Protein AF-A0A7J0C1P2-F1 (afdb_monomer_lite)

Radius of gyration: 34.28 Å; chains: 1; bounding box: 68×63×113 Å

Sequence (152 aa):
MTGARTPPPTGGPRGTDHAARPSPVDLLLGSIQGMAETAGTQQVDSRQAARAERRAAKLARQIGAFAKEHGGAEGHLAHTGQSGTRIVLVGQDGGWGDLVAPSYAVADSAARKSGITMHESFDGDFAAKVRTGPYEWSRMAGIQLGGPSGNR

Secondary structure (DSSP, 8-state):
-----PPPP---PPP----PPPPHHHHHHHHHHHHHHHHHHHHHHHHHHHHHHHHHHHHHHHHHHHHHHTTSEEEEEEE-GGG-EEEEEEETTS-EEEEEESSHHHHHHHHHHHT-EEESS--HHHHTT----HHHHHHHTT----------

pLDDT: mean 79.16, std 19.03, range [37.72, 98.69]

Structure (mmCIF, N/CA/C/O backbone):
data_AF-A0A7J0C1P2-F1
#
_entry.id   AF-A0A7J0C1P2-F1
#
loop_
_atom_site.group_PDB
_atom_site.id
_atom_site.type_symbol
_atom_site.label_atom_id
_atom_site.label_alt_id
_atom_site.label_comp_id
_atom_site.label_asym_id
_atom_site.label_entity_id
_atom_site.label_seq_id
_atom_site.pdbx_PDB_ins_code
_atom_site.Cartn_x
_atom_site.Cartn_y
_atom_site.Cartn_z
_atom_site.occupancy
_atom_site.B_iso_or_equiv
_atom_site.auth_seq_id
_atom_site.auth_comp_id
_atom_site.auth_asym_id
_atom_site.auth_atom_id
_atom_site.pdbx_PDB_model_num
ATOM 1 N N . MET A 1 1 ? -6.583 -38.259 99.032 1.00 41.97 1 MET A N 1
ATOM 2 C CA . MET A 1 1 ? -6.147 -37.330 97.967 1.00 41.97 1 MET A CA 1
ATOM 3 C C . MET A 1 1 ? -7.117 -37.518 96.805 1.00 41.97 1 MET A C 1
ATOM 5 O O . MET A 1 1 ? -7.154 -38.605 96.256 1.00 41.97 1 MET A O 1
ATOM 9 N N . THR A 1 2 ? -8.166 -36.684 96.731 1.00 44.06 2 THR A N 1
ATOM 10 C CA . THR A 1 2 ? -8.327 -35.607 95.713 1.00 44.06 2 THR A CA 1
ATOM 11 C C . THR A 1 2 ? -8.421 -36.167 94.290 1.00 44.06 2 THR A C 1
ATOM 13 O O . THR A 1 2 ? -7.478 -36.788 93.840 1.00 44.06 2 THR A O 1
ATOM 16 N N . GLY A 1 3 ? -9.465 -35.983 93.488 1.00 43.12 3 GLY A N 1
ATOM 17 C CA . GLY A 1 3 ? -10.642 -35.130 93.561 1.00 43.12 3 GLY A CA 1
ATOM 18 C C . GLY A 1 3 ? -11.134 -34.881 92.123 1.00 43.12 3 GLY A C 1
ATOM 19 O O . GLY A 1 3 ? -10.326 -34.613 91.252 1.00 43.12 3 GLY A O 1
ATOM 20 N N . ALA A 1 4 ? -12.448 -34.998 91.924 1.00 54.16 4 ALA A N 1
ATOM 21 C CA . ALA A 1 4 ? -13.328 -34.231 91.030 1.00 54.16 4 ALA A CA 1
ATOM 22 C C . ALA A 1 4 ? -13.051 -34.001 89.513 1.00 54.16 4 ALA A C 1
ATOM 24 O O . ALA A 1 4 ? -11.997 -33.547 89.091 1.00 54.16 4 ALA A O 1
ATOM 25 N N . ARG A 1 5 ? -14.192 -34.047 88.793 1.00 51.34 5 ARG A N 1
ATOM 26 C CA . ARG A 1 5 ? -14.673 -33.174 87.691 1.00 51.34 5 ARG A CA 1
ATOM 27 C C . ARG A 1 5 ? -14.394 -33.560 86.229 1.00 51.34 5 ARG A C 1
ATOM 29 O O . ARG A 1 5 ? -13.305 -33.406 85.698 1.00 51.34 5 ARG A O 1
ATOM 36 N N . THR A 1 6 ? -15.492 -33.894 85.553 1.00 59.66 6 THR A N 1
ATOM 37 C CA . THR A 1 6 ? -15.717 -33.808 84.103 1.00 59.66 6 THR A CA 1
ATOM 38 C C . THR A 1 6 ? -15.748 -32.347 83.620 1.00 59.66 6 THR A C 1
ATOM 40 O O . THR A 1 6 ? -16.373 -31.519 84.290 1.00 59.66 6 THR A O 1
ATOM 43 N N . PRO A 1 7 ? -15.190 -32.022 82.438 1.00 70.69 7 PRO A N 1
ATOM 44 C CA . PRO A 1 7 ? -15.596 -30.858 81.645 1.00 70.69 7 PRO A CA 1
ATOM 45 C C . PRO A 1 7 ? -16.546 -31.219 80.466 1.00 70.69 7 PRO A C 1
ATOM 47 O O . PRO A 1 7 ? -16.553 -32.366 80.017 1.00 70.69 7 PRO A O 1
ATOM 50 N N . PRO A 1 8 ? -17.368 -30.259 79.981 1.00 65.50 8 PRO A N 1
ATOM 51 C CA . PRO A 1 8 ? -18.405 -30.439 78.946 1.00 65.50 8 PRO A CA 1
ATOM 52 C C . PRO A 1 8 ? -17.858 -30.430 77.496 1.00 65.50 8 PRO A C 1
ATOM 54 O O . PRO A 1 8 ? -16.688 -30.104 77.292 1.00 65.50 8 PRO A O 1
ATOM 57 N N . PRO A 1 9 ? -18.685 -30.762 76.476 1.00 56.06 9 PRO A N 1
ATOM 58 C CA . PRO A 1 9 ? -18.243 -30.875 75.083 1.00 56.06 9 PRO A CA 1
ATOM 59 C C . PRO A 1 9 ? -18.013 -29.512 74.412 1.00 56.06 9 PRO A C 1
ATOM 61 O O . PRO A 1 9 ? -18.856 -28.619 74.485 1.00 56.06 9 PRO A O 1
ATOM 64 N N . THR A 1 10 ? -16.908 -29.378 73.677 1.00 60.22 10 THR A N 1
ATOM 65 C CA . THR A 1 10 ? -16.660 -28.251 72.768 1.00 60.22 10 THR A CA 1
ATOM 66 C C . THR A 1 10 ? -17.313 -28.527 71.414 1.00 60.22 10 THR A C 1
ATOM 68 O O . THR A 1 10 ? -16.903 -29.421 70.676 1.00 60.22 10 THR A O 1
ATOM 71 N N . GLY A 1 11 ? -18.357 -27.761 71.096 1.00 48.44 11 GLY A N 1
ATOM 72 C CA . GLY A 1 11 ? -18.967 -27.728 69.772 1.00 48.44 11 GLY A CA 1
ATOM 73 C C . GLY A 1 11 ? -18.091 -26.996 68.751 1.00 48.44 11 GLY A C 1
ATOM 74 O O . GLY A 1 11 ? -17.515 -25.954 69.048 1.00 48.44 11 GLY A O 1
ATOM 75 N N . GLY A 1 12 ? -18.048 -27.531 67.532 1.00 44.34 12 GLY A N 1
ATOM 76 C CA . GLY A 1 12 ? -17.641 -26.836 66.311 1.00 44.34 12 GLY A CA 1
ATOM 77 C C . GLY A 1 12 ? -18.692 -27.114 65.227 1.00 44.34 12 GLY A C 1
ATOM 78 O O . GLY A 1 12 ? -19.204 -28.237 65.171 1.00 44.34 12 GLY A O 1
ATOM 79 N N . PRO A 1 13 ? -19.104 -26.118 64.426 1.00 49.75 13 PRO A N 1
ATOM 80 C CA . PRO A 1 13 ? -20.314 -26.215 63.621 1.00 49.75 13 PRO A CA 1
ATOM 81 C C . PRO A 1 13 ? -20.147 -27.177 62.440 1.00 49.75 13 PRO A C 1
ATOM 83 O O . PRO A 1 13 ? -19.221 -27.065 61.639 1.00 49.75 13 PRO A O 1
ATOM 86 N N . ARG A 1 14 ? -21.107 -28.100 62.314 1.00 49.50 14 ARG A N 1
ATOM 87 C CA . ARG A 1 14 ? -21.424 -28.773 61.052 1.00 49.50 14 ARG A CA 1
ATOM 88 C C . ARG A 1 14 ? -21.977 -27.725 60.092 1.00 49.50 14 ARG A C 1
ATOM 90 O O . ARG A 1 14 ? -22.887 -26.985 60.455 1.00 49.50 14 ARG A O 1
ATOM 97 N N . GLY A 1 15 ? -21.399 -27.668 58.898 1.00 50.66 15 GLY A N 1
ATOM 98 C CA . GLY A 1 15 ? -21.806 -26.750 57.850 1.00 50.66 15 GLY A CA 1
ATOM 99 C C . GLY A 1 15 ? -23.270 -26.919 57.455 1.00 50.66 15 GLY A C 1
ATOM 100 O O . GLY A 1 15 ? -23.771 -28.030 57.299 1.00 50.66 15 GLY A O 1
ATOM 101 N N . THR A 1 16 ? -23.913 -25.784 57.229 1.00 47.78 16 THR A N 1
ATOM 102 C CA . THR A 1 16 ? -25.010 -25.646 56.277 1.00 47.78 16 THR A CA 1
ATOM 103 C C . THR A 1 16 ? -24.723 -24.375 55.499 1.00 47.78 16 THR A C 1
ATOM 105 O O . THR A 1 16 ? -25.223 -23.305 55.839 1.00 47.78 16 THR A O 1
ATOM 108 N N . ASP A 1 17 ? -23.857 -24.474 54.492 1.00 40.50 17 ASP A N 1
ATOM 109 C CA . ASP A 1 17 ? -23.723 -23.409 53.504 1.00 40.50 17 ASP A CA 1
ATOM 110 C C . ASP A 1 17 ? -24.937 -23.516 52.570 1.00 40.50 17 ASP A C 1
ATOM 112 O O . ASP A 1 17 ? -24.914 -24.139 51.507 1.00 40.50 17 ASP A O 1
ATOM 116 N N . HIS A 1 18 ? -26.078 -23.013 53.045 1.00 45.41 18 HIS A N 1
ATOM 117 C CA . HIS A 1 18 ? -27.173 -22.661 52.160 1.00 45.41 18 HIS A CA 1
ATOM 118 C C . HIS A 1 18 ? -26.695 -21.443 51.379 1.00 45.41 18 HIS A C 1
ATOM 120 O O . HIS A 1 18 ? -26.873 -20.315 51.831 1.00 45.41 18 HIS A O 1
ATOM 126 N N . ALA A 1 19 ? -26.092 -21.680 50.210 1.00 53.88 19 ALA A N 1
ATOM 127 C CA . ALA A 1 19 ? -25.929 -20.644 49.204 1.00 53.88 19 ALA A CA 1
ATOM 128 C C . ALA A 1 19 ? -27.310 -20.005 48.996 1.00 53.88 19 ALA A C 1
ATOM 130 O O . ALA A 1 19 ? -28.229 -20.633 48.456 1.00 53.88 19 ALA A O 1
ATOM 131 N N . ALA A 1 20 ? -27.485 -18.802 49.545 1.00 60.53 20 ALA A N 1
ATOM 132 C CA . ALA A 1 20 ? -28.738 -18.078 49.487 1.00 60.53 20 ALA A CA 1
ATOM 133 C C . ALA A 1 20 ? -29.101 -17.917 48.010 1.00 60.53 20 ALA A C 1
ATOM 135 O O . ALA A 1 20 ? -28.299 -17.423 47.217 1.00 60.53 20 ALA A O 1
ATOM 136 N N . ARG A 1 21 ? -30.292 -18.388 47.621 1.00 57.69 21 ARG A N 1
ATOM 137 C CA . ARG A 1 21 ? -30.793 -18.1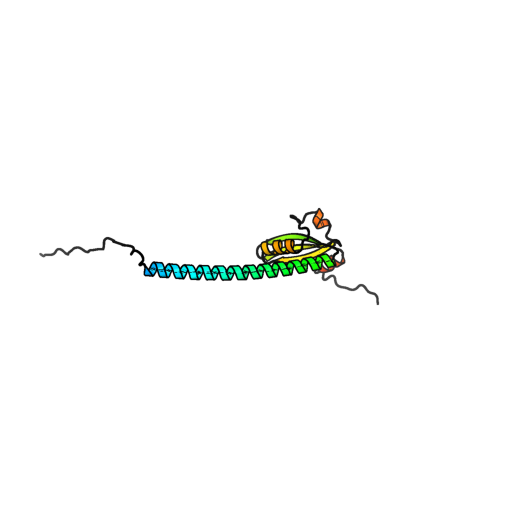63 46.263 1.00 57.69 21 ARG A CA 1
ATOM 138 C C . ARG A 1 21 ? -30.813 -16.645 46.044 1.00 57.69 21 ARG A C 1
ATOM 140 O O . ARG A 1 21 ? -31.397 -15.963 46.888 1.00 57.69 21 ARG A O 1
ATOM 147 N N . PRO A 1 22 ? -30.173 -16.121 44.982 1.00 63.81 22 PRO A N 1
ATOM 148 C CA . PRO A 1 22 ? -30.108 -14.683 44.757 1.00 63.81 22 PRO A CA 1
ATOM 149 C C . PRO A 1 22 ? -31.527 -14.125 44.706 1.00 63.81 22 PRO A C 1
ATOM 151 O O . PRO A 1 22 ? -32.422 -14.737 44.107 1.00 63.81 22 PRO A O 1
ATOM 154 N N . SER A 1 23 ? -31.750 -13.001 45.386 1.00 75.69 23 SER A N 1
ATOM 155 C CA . SER A 1 23 ? -33.079 -12.410 45.439 1.00 75.69 23 SER A CA 1
ATOM 156 C C . SER A 1 23 ? -33.487 -11.919 44.042 1.00 75.69 23 SER A C 1
ATOM 158 O O . SER A 1 23 ? -32.629 -11.632 43.200 1.00 75.69 23 SER A O 1
ATOM 160 N N . PRO A 1 24 ? -34.792 -11.770 43.767 1.00 68.81 24 PRO A N 1
ATOM 161 C 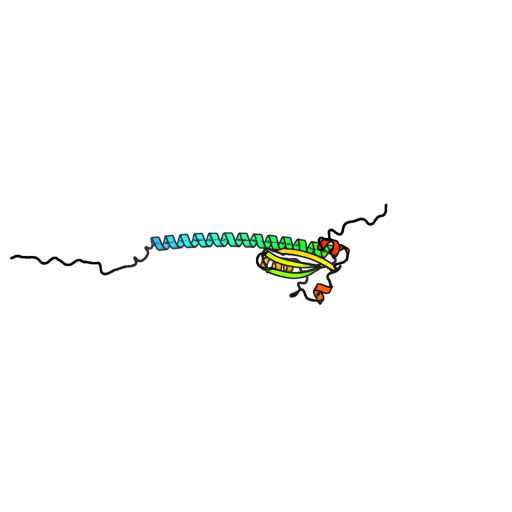CA . PRO A 1 24 ? -35.261 -11.182 42.512 1.00 68.81 24 PRO A CA 1
ATOM 162 C C . PRO A 1 24 ? -34.638 -9.806 42.220 1.00 68.81 24 PRO A C 1
ATOM 164 O O . PRO A 1 24 ? -34.474 -9.434 41.061 1.00 68.81 24 PRO A O 1
ATOM 167 N N . VAL A 1 25 ? -34.257 -9.068 43.269 1.00 68.75 25 VAL A N 1
ATOM 168 C CA . VAL A 1 25 ? -33.581 -7.770 43.173 1.00 68.75 25 VAL A CA 1
ATOM 169 C C . VAL A 1 25 ? -32.121 -7.937 42.739 1.00 68.75 25 VAL A C 1
ATOM 171 O O . VAL A 1 25 ? -31.677 -7.212 41.855 1.00 68.75 25 VAL A O 1
ATOM 174 N N . ASP A 1 26 ? -31.402 -8.936 43.257 1.00 65.00 26 ASP A N 1
ATOM 175 C CA . ASP A 1 26 ? -30.012 -9.222 42.858 1.00 65.00 26 ASP A CA 1
ATOM 176 C C . ASP A 1 26 ? -29.918 -9.679 41.395 1.00 65.00 26 ASP A C 1
ATOM 178 O O . ASP A 1 26 ? -29.004 -9.293 40.666 1.00 65.00 26 ASP A O 1
ATOM 182 N N . LEU A 1 27 ? -30.909 -10.448 40.931 1.00 65.38 27 LEU A N 1
ATOM 183 C CA . LEU A 1 27 ? -31.025 -10.855 39.526 1.00 65.38 27 LEU A CA 1
ATOM 184 C C . LEU A 1 27 ? -31.319 -9.664 38.602 1.00 65.38 27 LEU A C 1
ATOM 186 O O . LEU A 1 27 ? -30.779 -9.586 37.494 1.00 65.38 27 LEU A O 1
ATOM 190 N N . LEU A 1 28 ? -32.140 -8.714 39.058 1.00 66.31 28 LEU A N 1
ATOM 191 C CA . LEU A 1 28 ? -32.439 -7.490 38.319 1.00 66.31 28 LEU A CA 1
ATOM 192 C C . LEU A 1 28 ? -31.219 -6.557 38.254 1.00 66.31 28 LEU A C 1
ATOM 194 O O . LEU A 1 28 ? -30.908 -6.049 37.176 1.00 66.31 28 LEU A O 1
ATOM 198 N N . LEU A 1 29 ? -30.491 -6.384 39.364 1.00 61.53 29 LEU A N 1
ATOM 199 C CA . LEU A 1 29 ? -29.256 -5.593 39.406 1.00 61.53 29 LEU A CA 1
ATOM 200 C C . LEU A 1 29 ? -28.132 -6.211 38.555 1.00 61.53 29 LEU A C 1
ATOM 202 O O . LEU A 1 29 ? -27.444 -5.490 37.832 1.00 61.53 29 LEU A O 1
ATOM 206 N N . GLY A 1 30 ? -27.987 -7.540 38.551 1.00 62.88 30 GLY A N 1
ATOM 207 C CA . GLY A 1 30 ? -27.055 -8.228 37.649 1.00 62.88 30 GLY A CA 1
ATOM 208 C C . GLY A 1 30 ? -27.413 -8.045 36.168 1.00 62.88 30 GLY A C 1
ATOM 209 O O . GLY A 1 30 ? -26.531 -7.853 35.330 1.00 62.88 30 GLY A O 1
ATOM 210 N N . SER A 1 31 ? -28.711 -8.025 35.845 1.00 63.75 31 SER A N 1
ATOM 211 C CA . SER A 1 31 ? -29.201 -7.852 34.470 1.00 63.75 31 SER A CA 1
ATOM 212 C C . SER A 1 31 ? -28.960 -6.438 33.923 1.00 63.75 31 SER A C 1
ATOM 214 O O . SER A 1 31 ? -28.564 -6.289 32.767 1.00 63.75 31 SER A O 1
ATOM 216 N N . ILE A 1 32 ? -29.149 -5.390 34.735 1.00 64.69 32 ILE A N 1
ATOM 217 C CA . ILE A 1 32 ? -28.861 -4.003 34.317 1.00 64.69 32 ILE A CA 1
ATOM 218 C C . ILE A 1 32 ? -27.355 -3.739 34.189 1.00 64.69 32 ILE A C 1
ATOM 220 O O . ILE A 1 32 ? -26.940 -3.025 33.276 1.00 64.69 32 ILE A O 1
ATOM 224 N N . GLN A 1 33 ? -26.534 -4.350 35.051 1.00 65.50 33 GLN A N 1
ATOM 225 C CA . GLN A 1 33 ? -25.079 -4.212 35.003 1.00 65.50 33 GLN A CA 1
ATOM 226 C C . GLN A 1 33 ? -24.510 -4.870 33.736 1.00 65.50 33 GLN A C 1
ATOM 228 O O . GLN A 1 33 ? -23.739 -4.237 33.012 1.00 65.50 33 GLN A O 1
ATOM 233 N N . GLY A 1 34 ? -24.971 -6.084 33.403 1.00 63.28 34 GLY A N 1
ATOM 234 C CA . GLY A 1 34 ? -24.578 -6.782 32.174 1.00 63.28 34 GLY A CA 1
ATOM 235 C C . GLY A 1 34 ? -25.005 -6.056 30.890 1.00 63.28 34 GLY A C 1
ATOM 236 O O . GLY A 1 34 ? -24.256 -6.036 29.909 1.00 63.28 34 GLY A O 1
ATOM 237 N N . MET A 1 35 ? -26.171 -5.396 30.894 1.00 65.31 35 MET A N 1
ATOM 238 C CA . MET A 1 35 ? -26.617 -4.558 29.770 1.00 65.31 35 MET A CA 1
ATOM 239 C C . MET A 1 35 ? -25.772 -3.284 29.603 1.00 65.31 35 MET A C 1
ATOM 241 O O . MET A 1 35 ? -25.473 -2.887 28.475 1.00 65.31 35 MET A O 1
ATOM 245 N N . ALA A 1 36 ? -25.341 -2.653 30.699 1.00 62.59 36 ALA A N 1
ATOM 246 C CA . ALA A 1 36 ? -24.476 -1.473 30.643 1.00 62.59 36 ALA A CA 1
ATOM 247 C C . ALA A 1 36 ? -23.071 -1.798 30.093 1.00 62.59 36 ALA A C 1
ATOM 249 O O . ALA A 1 36 ? -22.544 -1.042 29.272 1.00 62.59 36 ALA A O 1
ATOM 250 N N . GLU A 1 37 ? -22.487 -2.939 30.477 1.00 65.19 37 GLU A N 1
ATOM 251 C CA . GLU A 1 37 ? -21.191 -3.391 29.944 1.00 65.19 37 GLU A CA 1
ATOM 252 C C . GLU A 1 37 ? -21.265 -3.742 28.452 1.00 65.19 37 GLU A C 1
ATOM 254 O O . GLU A 1 37 ? -20.424 -3.298 27.666 1.00 65.19 37 GLU A O 1
ATOM 259 N N . THR A 1 38 ? -22.304 -4.463 28.017 1.00 66.62 38 THR A N 1
ATOM 260 C CA . THR A 1 38 ? -22.489 -4.775 26.586 1.00 66.62 38 THR A CA 1
ATOM 261 C C . THR A 1 38 ? -22.748 -3.529 25.741 1.00 66.62 38 THR A C 1
ATOM 263 O O . THR A 1 38 ? -22.259 -3.460 24.610 1.00 66.62 38 THR A O 1
ATOM 266 N N . ALA A 1 39 ? -23.470 -2.529 26.254 1.00 69.75 39 ALA A N 1
ATOM 267 C CA . ALA A 1 39 ? -23.661 -1.254 25.558 1.00 69.75 39 ALA A CA 1
ATOM 268 C C . ALA A 1 39 ? -22.343 -0.464 25.414 1.00 69.75 39 ALA A C 1
ATOM 270 O O . ALA A 1 39 ? -22.073 0.104 24.350 1.00 69.75 39 ALA A O 1
ATOM 271 N N . GLY A 1 40 ? -21.496 -0.470 26.450 1.00 70.00 40 GLY A N 1
ATOM 272 C CA . GLY A 1 40 ? -20.173 0.161 26.426 1.00 70.00 40 GLY A CA 1
ATOM 273 C C . GLY A 1 40 ? -19.235 -0.457 25.385 1.00 70.00 40 GLY A C 1
ATOM 274 O O . GLY A 1 40 ? -18.650 0.268 24.575 1.00 70.00 40 GLY 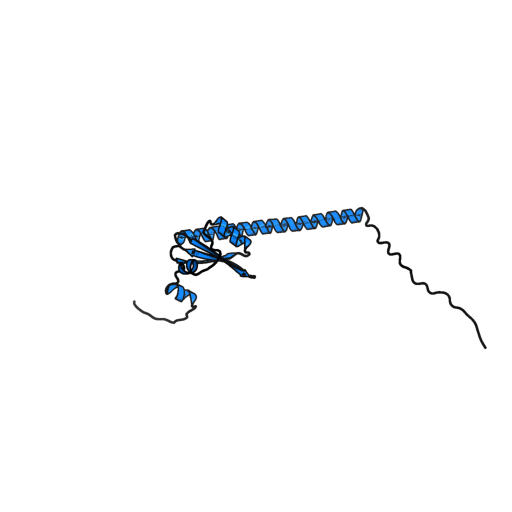A O 1
ATOM 275 N N . THR A 1 41 ? -19.148 -1.788 25.345 1.00 74.56 41 THR A N 1
ATOM 276 C CA . THR A 1 41 ? -18.300 -2.525 24.389 1.00 74.56 41 THR A CA 1
ATOM 277 C C . THR A 1 41 ? -18.742 -2.289 22.942 1.00 74.56 41 THR A C 1
ATOM 279 O O . THR A 1 41 ? -17.932 -1.886 22.107 1.00 74.56 41 THR A O 1
ATOM 282 N N . GLN A 1 42 ? -20.047 -2.377 22.659 1.00 75.56 42 GLN A N 1
ATOM 283 C CA . GLN A 1 42 ? -20.597 -2.118 21.318 1.00 75.56 42 GLN A CA 1
ATOM 284 C C . GLN A 1 42 ? -20.313 -0.689 20.817 1.00 75.56 42 GLN A C 1
ATOM 286 O O . GLN A 1 42 ? -20.019 -0.459 19.635 1.00 75.56 42 GLN A O 1
ATOM 291 N N . GLN A 1 43 ? -20.369 0.306 21.707 1.00 80.06 43 GLN A N 1
ATOM 292 C CA . GLN A 1 43 ? -20.065 1.690 21.343 1.00 80.06 43 GLN A CA 1
ATOM 293 C C . GLN A 1 43 ? -18.568 1.906 21.061 1.00 80.06 43 GLN A C 1
ATOM 295 O O . GLN A 1 43 ? -18.196 2.724 20.212 1.00 80.06 43 GLN A O 1
ATOM 300 N N . VAL A 1 44 ? -17.689 1.199 21.770 1.00 84.56 44 VAL A N 1
ATOM 301 C CA . VAL A 1 44 ? -16.244 1.249 21.521 1.00 84.56 44 VAL A CA 1
ATOM 302 C C . VAL A 1 44 ? -15.909 0.581 20.186 1.00 84.56 44 VAL A C 1
ATOM 304 O O . VAL A 1 44 ? -15.216 1.200 19.372 1.00 84.56 44 VAL A O 1
ATOM 307 N N . ASP A 1 45 ? -16.468 -0.595 19.908 1.00 89.62 45 ASP A N 1
ATOM 308 C CA . ASP A 1 45 ? -16.229 -1.344 18.669 1.00 89.62 45 ASP A CA 1
ATOM 309 C C . ASP A 1 45 ? -16.684 -0.570 17.427 1.00 89.62 45 ASP A C 1
ATOM 311 O O . ASP A 1 45 ? -15.931 -0.419 16.463 1.00 89.62 45 ASP A O 1
ATOM 315 N N . SER A 1 46 ? -17.877 0.030 17.470 1.00 91.12 46 SER A N 1
ATOM 316 C CA . SER A 1 46 ? -18.394 0.853 16.364 1.00 91.12 46 SER A CA 1
ATOM 317 C C . SER A 1 46 ? -17.512 2.073 16.066 1.00 91.12 46 SER A C 1
ATOM 319 O O . SER A 1 46 ? -17.227 2.385 14.904 1.00 91.12 46 SER A O 1
ATOM 321 N N . ARG A 1 47 ? -16.999 2.752 17.101 1.00 93.62 47 ARG A N 1
ATOM 322 C CA . ARG A 1 47 ? -16.045 3.862 16.930 1.00 93.62 47 ARG A CA 1
ATOM 323 C C . ARG A 1 47 ? -14.713 3.388 16.352 1.00 93.62 47 ARG A C 1
ATOM 325 O O . ARG A 1 47 ? -14.125 4.108 15.537 1.00 93.62 47 ARG A O 1
ATOM 332 N N . GLN A 1 48 ? -14.220 2.224 16.773 1.00 93.81 48 GLN A N 1
ATOM 333 C CA . GLN A 1 48 ? -12.995 1.631 16.234 1.00 93.81 48 GLN A CA 1
ATOM 334 C C . GLN A 1 48 ? -13.169 1.247 14.761 1.00 93.81 48 GLN A C 1
ATOM 336 O O . GLN A 1 48 ? -12.341 1.646 13.939 1.00 93.81 48 GLN A O 1
ATOM 341 N N . ALA A 1 49 ? -14.285 0.610 14.401 1.00 94.19 49 ALA A N 1
ATOM 342 C CA . ALA A 1 49 ? -14.632 0.283 13.020 1.00 94.19 49 ALA A CA 1
ATOM 343 C C . ALA A 1 49 ? -14.695 1.541 12.135 1.00 94.19 49 ALA A C 1
ATOM 345 O O . ALA A 1 49 ? -14.058 1.602 11.084 1.00 94.19 49 ALA A O 1
ATOM 346 N N . ALA A 1 50 ? -15.346 2.611 12.602 1.00 96.50 50 ALA A N 1
ATOM 347 C CA . ALA A 1 50 ? -15.401 3.879 11.870 1.00 96.50 50 ALA A CA 1
ATOM 348 C C . ALA A 1 50 ? -14.021 4.554 11.710 1.00 96.50 50 ALA A C 1
ATOM 350 O O . ALA A 1 50 ? -13.788 5.313 10.764 1.00 96.50 50 ALA A O 1
ATOM 351 N N . ARG A 1 51 ? -13.086 4.345 12.646 1.00 97.00 51 ARG A N 1
ATOM 352 C CA . ARG A 1 51 ? -11.692 4.811 12.508 1.00 97.00 51 ARG A CA 1
ATOM 353 C C . ARG A 1 51 ? -10.922 3.954 11.503 1.00 97.00 51 ARG A C 1
ATOM 355 O O . ARG A 1 51 ? -10.206 4.524 10.680 1.00 97.00 51 ARG A O 1
ATOM 362 N N . ALA A 1 52 ? -11.085 2.634 11.558 1.00 97.12 52 ALA A N 1
ATOM 363 C CA . ALA A 1 52 ? -10.475 1.688 10.629 1.00 97.12 52 ALA A CA 1
ATOM 364 C C . ALA A 1 52 ? -10.903 1.976 9.182 1.00 97.12 52 ALA A C 1
ATOM 366 O O . ALA A 1 52 ? -10.051 2.120 8.309 1.00 97.12 52 ALA A O 1
ATOM 367 N N . GLU A 1 53 ? -12.197 2.201 8.955 1.00 97.88 53 GLU A N 1
ATOM 368 C CA . GLU A 1 53 ? -12.753 2.517 7.637 1.00 97.88 53 GLU A CA 1
ATOM 369 C C . GLU A 1 53 ? -12.201 3.834 7.070 1.00 97.88 53 GLU A C 1
ATOM 371 O O . GLU A 1 53 ? -11.740 3.896 5.930 1.00 97.88 53 GLU A O 1
ATOM 376 N N . ARG A 1 54 ? -12.137 4.890 7.893 1.00 98.44 54 ARG A N 1
ATOM 377 C CA . ARG A 1 54 ? -11.519 6.166 7.487 1.00 98.44 54 ARG A CA 1
ATOM 378 C C . ARG A 1 54 ? -10.038 6.013 7.142 1.00 98.44 54 ARG A C 1
ATOM 380 O O . ARG A 1 54 ? -9.549 6.677 6.227 1.00 98.44 54 ARG A O 1
ATOM 387 N N . ARG A 1 55 ? -9.310 5.160 7.870 1.00 98.19 55 ARG A N 1
ATOM 388 C CA . ARG A 1 55 ? -7.900 4.858 7.582 1.00 98.19 55 ARG A CA 1
ATOM 389 C C . ARG A 1 55 ? -7.761 4.091 6.271 1.00 98.19 55 ARG A C 1
ATOM 391 O O . ARG A 1 55 ? -6.933 4.493 5.458 1.00 98.19 55 ARG A O 1
ATOM 398 N N . ALA A 1 56 ? -8.595 3.079 6.040 1.00 98.50 56 ALA A N 1
ATOM 399 C CA . ALA A 1 56 ? -8.621 2.329 4.788 1.00 98.50 56 ALA A CA 1
ATOM 400 C C . ALA A 1 56 ? -8.916 3.247 3.592 1.00 98.50 56 ALA A C 1
ATOM 402 O O . ALA A 1 56 ? -8.177 3.237 2.612 1.00 98.50 56 ALA A O 1
ATOM 403 N N . ALA A 1 57 ? -9.916 4.127 3.703 1.00 98.62 57 ALA A N 1
ATOM 404 C CA . ALA A 1 57 ? -10.233 5.108 2.665 1.00 98.62 57 ALA A CA 1
ATOM 405 C C . ALA A 1 57 ? -9.079 6.095 2.406 1.00 98.62 57 ALA A C 1
ATOM 407 O O . ALA A 1 57 ? -8.788 6.430 1.256 1.00 98.62 57 ALA A O 1
ATOM 408 N N . LYS A 1 58 ? -8.381 6.553 3.457 1.00 98.50 58 LYS A N 1
ATOM 409 C CA . LYS A 1 58 ? -7.199 7.415 3.298 1.00 98.50 58 LYS A CA 1
ATOM 410 C C . LYS A 1 58 ? -6.074 6.691 2.557 1.00 98.50 58 LYS A C 1
ATOM 412 O O . LYS A 1 58 ? -5.515 7.272 1.631 1.00 98.50 58 LYS A O 1
ATOM 417 N N . LEU A 1 59 ? -5.766 5.456 2.952 1.00 98.50 59 LEU A N 1
ATOM 418 C CA . LEU A 1 59 ? -4.734 4.638 2.314 1.00 98.50 59 LEU A CA 1
ATOM 419 C C . LEU A 1 59 ? -5.086 4.352 0.852 1.00 98.50 59 LEU A C 1
ATOM 421 O O . LEU A 1 59 ? -4.251 4.577 -0.013 1.00 98.50 59 LEU A O 1
ATOM 425 N N . ALA A 1 60 ? -6.335 3.988 0.553 1.00 98.69 60 ALA A N 1
ATOM 426 C CA . ALA A 1 60 ? -6.804 3.776 -0.817 1.00 98.69 60 ALA A CA 1
ATOM 427 C C . ALA A 1 60 ? -6.585 5.009 -1.712 1.00 98.69 60 ALA A C 1
ATOM 429 O O . ALA A 1 60 ? -6.130 4.885 -2.847 1.00 98.69 60 ALA A O 1
ATOM 430 N N . ARG A 1 61 ? -6.825 6.220 -1.184 1.00 98.56 61 ARG A N 1
ATOM 431 C CA . ARG A 1 61 ? -6.525 7.473 -1.901 1.00 98.56 61 ARG A CA 1
ATOM 432 C C . ARG A 1 61 ? -5.030 7.672 -2.151 1.00 98.56 61 ARG A C 1
ATOM 434 O O . ARG A 1 61 ? -4.670 8.189 -3.201 1.00 98.56 61 ARG A O 1
ATOM 441 N N . GLN A 1 62 ? -4.173 7.299 -1.200 1.00 98.25 62 GLN A N 1
ATOM 442 C CA . GLN A 1 62 ? -2.716 7.378 -1.366 1.00 98.25 62 GLN A CA 1
ATOM 443 C C . GLN A 1 62 ? -2.221 6.367 -2.405 1.00 98.25 62 GLN A C 1
ATOM 445 O O . GLN A 1 62 ? -1.423 6.734 -3.259 1.00 98.25 62 GLN A O 1
ATOM 450 N N . ILE A 1 63 ? -2.762 5.144 -2.391 1.00 98.25 63 ILE A N 1
ATOM 451 C CA . ILE A 1 63 ? -2.494 4.121 -3.409 1.00 98.25 63 ILE A CA 1
ATOM 452 C C . ILE A 1 63 ? -2.910 4.630 -4.795 1.00 98.25 63 ILE A C 1
ATOM 454 O O . ILE A 1 63 ? -2.133 4.548 -5.739 1.00 98.25 63 ILE A O 1
ATOM 458 N N . GLY A 1 64 ? -4.107 5.211 -4.919 1.00 97.75 64 GLY A N 1
ATOM 459 C CA . GLY A 1 64 ? -4.582 5.773 -6.186 1.00 97.75 64 GLY A CA 1
ATOM 460 C C . GLY A 1 64 ? -3.742 6.956 -6.683 1.00 97.75 64 GLY A C 1
ATOM 461 O O . GLY A 1 64 ? -3.516 7.082 -7.884 1.00 97.75 64 GLY A O 1
ATOM 462 N N . ALA A 1 65 ? -3.247 7.807 -5.777 1.00 97.81 65 ALA A N 1
ATOM 463 C CA . ALA A 1 65 ? -2.340 8.899 -6.133 1.00 97.81 65 ALA A CA 1
ATOM 464 C C . ALA A 1 65 ? -1.004 8.369 -6.675 1.00 97.81 65 ALA A C 1
ATOM 466 O O . ALA A 1 65 ? -0.583 8.803 -7.743 1.00 97.81 65 ALA A O 1
ATOM 467 N N . PHE A 1 66 ? -0.411 7.385 -5.992 1.00 96.31 66 PHE A N 1
ATOM 468 C CA . PHE A 1 66 ? 0.796 6.696 -6.450 1.00 96.31 66 PHE A CA 1
ATOM 469 C C . PHE A 1 66 ? 0.579 6.052 -7.827 1.00 96.31 66 PHE A C 1
ATOM 471 O O . PHE A 1 66 ? 1.324 6.317 -8.763 1.00 96.31 66 PHE A O 1
ATOM 478 N N . ALA A 1 67 ? -0.500 5.281 -7.996 1.00 96.81 67 ALA A N 1
ATOM 479 C CA . ALA A 1 67 ? -0.817 4.655 -9.278 1.00 96.81 67 ALA A CA 1
ATOM 480 C C . ALA A 1 67 ? -0.954 5.688 -10.407 1.00 96.81 67 ALA A C 1
ATOM 482 O O . ALA A 1 67 ? -0.462 5.466 -11.507 1.00 96.81 67 ALA A O 1
ATOM 483 N N . LYS A 1 68 ? -1.582 6.841 -10.146 1.00 97.12 68 LYS A N 1
ATOM 484 C CA . LYS A 1 68 ? -1.713 7.911 -11.142 1.00 97.12 68 LYS A CA 1
ATOM 485 C C . LYS A 1 68 ? -0.362 8.517 -11.533 1.00 97.12 68 LYS A C 1
ATOM 487 O O . LYS A 1 68 ? -0.165 8.816 -12.706 1.00 97.12 68 LYS A O 1
ATOM 492 N N . GLU A 1 69 ? 0.526 8.725 -10.567 1.00 93.94 69 GLU A N 1
ATOM 493 C CA . GLU A 1 69 ? 1.864 9.286 -10.792 1.00 93.94 69 GLU A CA 1
ATOM 494 C C . GLU A 1 69 ? 2.752 8.344 -11.619 1.00 93.94 69 GLU A C 1
ATOM 496 O O . GLU A 1 69 ? 3.478 8.805 -12.494 1.00 93.94 69 GLU A O 1
ATOM 501 N N . HIS A 1 70 ? 2.609 7.033 -11.413 1.00 94.81 70 HIS A N 1
ATOM 502 C CA . HIS A 1 70 ? 3.469 6.001 -12.000 1.00 94.81 70 HIS A CA 1
ATOM 503 C C . HIS A 1 70 ? 2.861 5.254 -13.208 1.00 94.81 70 HIS A C 1
ATOM 505 O O . HIS A 1 70 ? 3.372 4.216 -13.629 1.00 94.81 70 HIS A O 1
ATOM 511 N N . GLY A 1 71 ? 1.751 5.751 -13.774 1.00 95.56 71 GLY A N 1
ATOM 512 C CA . GLY A 1 71 ? 1.098 5.147 -14.951 1.00 95.56 71 GLY A CA 1
ATOM 513 C C . GLY A 1 71 ? 0.340 3.838 -14.676 1.00 95.56 71 GLY A C 1
ATOM 514 O O . GLY A 1 71 ? 0.025 3.091 -15.598 1.00 95.56 71 GLY A O 1
AT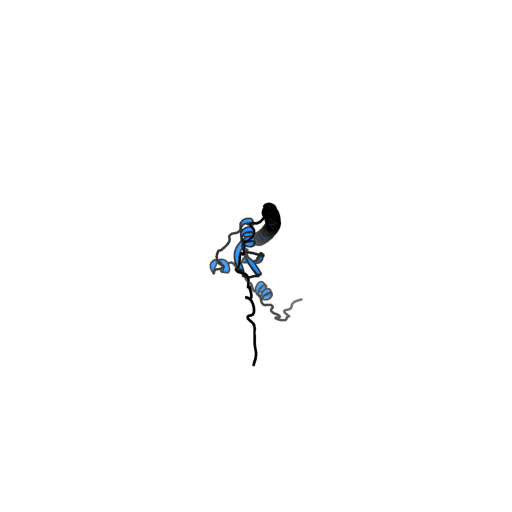OM 515 N N . GLY A 1 72 ? 0.042 3.563 -13.411 1.00 96.50 72 GLY A N 1
ATOM 516 C CA . GLY A 1 72 ? -0.546 2.336 -12.888 1.00 96.50 72 GLY A CA 1
ATOM 517 C C . GLY A 1 72 ? 0.269 1.820 -11.705 1.00 96.50 72 GLY A C 1
ATOM 518 O O . GLY A 1 72 ? 1.416 2.216 -11.514 1.00 96.50 72 GLY A O 1
ATOM 519 N N . ALA A 1 73 ? -0.317 0.936 -10.900 1.00 97.00 73 ALA A N 1
ATOM 520 C CA . ALA A 1 73 ? 0.405 0.266 -9.826 1.00 97.00 73 ALA A CA 1
ATOM 521 C C . ALA A 1 73 ? -0.159 -1.127 -9.553 1.00 97.00 73 ALA A C 1
ATOM 523 O O . ALA A 1 73 ? -1.349 -1.386 -9.737 1.00 97.00 73 ALA A O 1
ATOM 524 N N . GLU A 1 74 ? 0.715 -1.986 -9.059 1.00 97.56 74 GLU A N 1
ATOM 525 C CA . GLU A 1 74 ? 0.416 -3.288 -8.476 1.00 97.56 74 GLU A CA 1
ATOM 526 C C . GLU A 1 74 ? 0.999 -3.313 -7.054 1.00 97.56 74 GLU A C 1
ATOM 528 O O . GLU A 1 74 ? 1.854 -2.487 -6.716 1.00 97.56 74 GLU A O 1
ATOM 533 N N . GLY A 1 75 ? 0.540 -4.218 -6.190 1.00 97.06 75 GLY A N 1
ATOM 534 C CA . GLY A 1 75 ? 0.973 -4.216 -4.794 1.00 97.06 75 GLY A CA 1
ATOM 535 C C . GLY A 1 75 ? 1.041 -5.578 -4.124 1.00 97.06 75 GLY A C 1
ATOM 536 O O . GLY A 1 75 ? 0.589 -6.581 -4.659 1.00 97.06 75 GLY A O 1
ATOM 537 N N . HIS A 1 76 ? 1.604 -5.604 -2.921 1.00 97.31 76 HIS A N 1
ATOM 538 C CA . HIS A 1 76 ? 1.690 -6.787 -2.066 1.00 97.31 76 HIS A CA 1
ATOM 539 C C . HIS A 1 76 ? 1.517 -6.393 -0.594 1.00 97.31 76 HIS A C 1
ATOM 541 O O . HIS A 1 76 ? 1.980 -5.332 -0.163 1.00 97.31 76 HIS A O 1
ATOM 547 N N . LEU A 1 77 ? 0.846 -7.245 0.185 1.00 96.12 77 LEU A N 1
ATOM 548 C CA . LEU A 1 77 ? 0.679 -7.057 1.625 1.00 96.12 77 LEU A CA 1
ATOM 549 C C . LEU A 1 77 ? 1.720 -7.870 2.392 1.00 96.12 77 LEU A C 1
ATOM 551 O O . LEU A 1 77 ? 1.603 -9.086 2.502 1.00 96.12 77 LEU A O 1
ATOM 555 N N . ALA A 1 78 ? 2.681 -7.182 3.002 1.00 92.12 78 ALA A N 1
ATOM 556 C CA . ALA A 1 78 ? 3.669 -7.793 3.879 1.00 92.12 78 ALA A CA 1
ATOM 557 C C . ALA A 1 78 ? 3.270 -7.587 5.347 1.00 92.12 78 ALA A C 1
ATOM 559 O O . ALA A 1 78 ? 3.194 -6.457 5.843 1.00 92.12 78 ALA A O 1
ATOM 560 N N . HIS A 1 79 ? 3.009 -8.679 6.065 1.00 82.56 79 HIS A N 1
ATOM 561 C CA . HIS A 1 79 ? 2.698 -8.613 7.490 1.00 82.56 79 HIS A CA 1
ATOM 562 C C . HIS A 1 79 ? 3.971 -8.309 8.295 1.00 82.56 79 HIS A C 1
ATOM 564 O O . HIS A 1 79 ? 4.906 -9.105 8.310 1.00 82.56 79 HIS A O 1
ATOM 570 N N . THR A 1 80 ? 4.016 -7.162 8.978 1.00 79.62 80 THR A N 1
ATOM 571 C CA . THR A 1 80 ? 5.191 -6.680 9.730 1.00 79.62 80 THR A CA 1
ATOM 572 C C . THR A 1 80 ? 5.113 -7.002 11.229 1.00 79.62 80 THR A C 1
ATOM 574 O O . THR A 1 80 ? 5.759 -6.358 12.056 1.00 79.62 80 THR A O 1
ATOM 577 N N . GLY A 1 81 ? 4.319 -8.007 11.607 1.00 78.62 81 GLY A N 1
ATOM 578 C CA . GLY A 1 81 ? 4.101 -8.382 13.003 1.00 78.62 81 GLY A CA 1
ATOM 579 C C . GLY A 1 81 ? 3.388 -7.272 13.782 1.00 78.62 81 GLY A C 1
ATOM 580 O O . GLY A 1 81 ? 2.355 -6.765 13.352 1.00 78.62 81 GLY A O 1
ATOM 581 N N . GLN A 1 82 ? 3.939 -6.868 14.932 1.00 75.75 82 GLN A N 1
ATOM 582 C CA . GLN A 1 82 ? 3.311 -5.873 15.820 1.00 75.75 82 GLN A CA 1
ATOM 583 C C . GLN A 1 82 ? 3.214 -4.466 15.206 1.00 75.75 82 GLN A C 1
ATOM 585 O O . GLN A 1 82 ? 2.398 -3.658 15.643 1.00 75.75 82 GLN A O 1
ATOM 590 N N . SER A 1 83 ? 4.018 -4.162 14.184 1.00 78.38 83 SER A N 1
ATOM 591 C CA . SER A 1 83 ? 4.002 -2.858 13.508 1.00 78.38 83 SER A CA 1
ATOM 592 C C . SER A 1 83 ? 2.849 -2.696 12.509 1.00 78.38 83 SER A C 1
ATOM 594 O O . SER A 1 83 ? 2.690 -1.619 11.935 1.00 78.38 83 SER A O 1
ATOM 596 N N . GLY A 1 84 ? 2.035 -3.737 12.309 1.00 91.06 84 GLY A N 1
ATOM 597 C CA . GLY A 1 84 ? 0.878 -3.720 11.423 1.00 91.06 84 GLY A CA 1
ATOM 598 C C . GLY A 1 84 ? 1.140 -4.441 10.103 1.00 91.06 84 GLY A C 1
ATOM 599 O O . GLY A 1 84 ? 1.684 -5.543 10.065 1.00 91.06 84 GLY A O 1
ATOM 600 N N . THR A 1 85 ? 0.668 -3.871 8.999 1.00 95.69 85 THR A N 1
ATOM 601 C CA . THR A 1 85 ? 0.812 -4.469 7.664 1.00 95.69 85 THR A CA 1
ATOM 602 C C . THR A 1 85 ? 1.306 -3.423 6.684 1.00 95.69 85 THR A C 1
ATOM 604 O O . THR A 1 85 ? 0.705 -2.355 6.542 1.00 95.69 85 THR A O 1
ATOM 607 N N . ARG A 1 86 ? 2.419 -3.735 6.022 1.00 95.75 86 ARG A N 1
ATOM 608 C CA . ARG A 1 86 ? 3.014 -2.908 4.980 1.00 95.75 86 ARG A CA 1
ATOM 609 C C . ARG A 1 86 ? 2.345 -3.225 3.648 1.00 95.75 86 ARG A C 1
ATOM 611 O O . ARG A 1 86 ? 2.219 -4.385 3.270 1.00 95.75 86 ARG A O 1
ATOM 618 N N . ILE A 1 87 ? 1.924 -2.186 2.948 1.00 96.56 87 ILE A N 1
ATOM 619 C CA . ILE A 1 87 ? 1.413 -2.242 1.583 1.00 96.56 87 ILE A CA 1
ATOM 620 C C . ILE A 1 87 ? 2.569 -1.796 0.696 1.00 96.56 87 ILE A C 1
ATOM 622 O O . ILE A 1 87 ? 2.902 -0.611 0.680 1.00 96.56 87 ILE A O 1
ATOM 626 N N . VAL A 1 88 ? 3.214 -2.745 0.027 1.00 95.88 88 VAL A N 1
ATOM 627 C CA . VAL A 1 88 ? 4.266 -2.462 -0.954 1.00 95.88 88 VAL A CA 1
ATOM 628 C C . VAL A 1 88 ? 3.591 -2.168 -2.286 1.00 95.88 88 VAL A C 1
ATOM 630 O O . VAL A 1 88 ? 2.718 -2.930 -2.696 1.00 95.88 88 VAL A O 1
ATOM 633 N N . LEU A 1 89 ? 3.971 -1.072 -2.935 1.00 96.44 89 LEU A N 1
ATOM 634 C CA . LEU A 1 89 ? 3.450 -0.641 -4.230 1.00 96.44 89 LEU A CA 1
ATOM 635 C C . LEU A 1 89 ? 4.587 -0.597 -5.245 1.00 96.44 89 LEU A C 1
ATOM 637 O O . LEU A 1 89 ? 5.663 -0.085 -4.937 1.00 96.44 89 LEU A O 1
ATOM 641 N N . VAL A 1 90 ? 4.325 -1.095 -6.450 1.00 96.31 90 VAL A N 1
ATOM 642 C CA . VAL A 1 90 ? 5.236 -1.031 -7.595 1.00 96.31 90 VAL A CA 1
ATOM 643 C C . VAL A 1 90 ? 4.471 -0.450 -8.778 1.00 96.31 90 VAL A C 1
ATOM 645 O O . VAL A 1 90 ? 3.419 -0.958 -9.169 1.00 96.31 90 VAL A O 1
ATOM 648 N N . GLY A 1 91 ? 4.972 0.663 -9.296 1.00 95.69 91 GLY A N 1
ATOM 649 C CA . GLY A 1 91 ? 4.441 1.389 -10.437 1.00 95.69 91 GLY A CA 1
ATOM 650 C C . GLY A 1 91 ? 4.803 0.733 -11.767 1.00 95.69 91 GLY A C 1
ATOM 651 O O . GLY A 1 91 ? 5.757 -0.040 -11.850 1.00 95.69 91 GLY A O 1
ATOM 652 N N . GLN A 1 92 ? 4.066 1.060 -12.831 1.00 94.81 92 GLN A N 1
ATOM 653 C CA . GLN A 1 92 ? 4.361 0.549 -14.182 1.00 94.81 92 GLN A CA 1
ATOM 654 C C . GLN A 1 92 ? 5.692 1.073 -14.742 1.00 94.81 92 GLN A C 1
ATOM 656 O O . GLN A 1 92 ? 6.336 0.422 -15.564 1.00 94.81 92 GLN A O 1
ATOM 661 N N . ASP A 1 93 ? 6.133 2.236 -14.275 1.00 91.94 93 ASP A N 1
ATOM 662 C CA . ASP A 1 93 ? 7.448 2.802 -14.577 1.00 91.94 93 ASP A CA 1
ATOM 663 C C . ASP A 1 93 ? 8.603 2.152 -13.784 1.00 91.94 93 ASP A C 1
ATOM 665 O O . ASP A 1 93 ? 9.775 2.424 -14.068 1.00 91.94 93 ASP A O 1
ATOM 669 N N . GLY A 1 94 ? 8.280 1.264 -12.838 1.00 92.56 94 GLY A N 1
ATOM 670 C CA . GLY A 1 94 ? 9.202 0.584 -11.931 1.00 92.56 94 GLY A CA 1
ATOM 671 C C . GLY A 1 94 ? 9.499 1.340 -10.634 1.00 92.56 94 GLY A C 1
ATOM 672 O O . GLY A 1 94 ? 10.256 0.829 -9.804 1.00 92.56 94 GLY A O 1
ATOM 673 N N . GLY A 1 95 ? 8.906 2.523 -10.431 1.00 91.12 95 GLY A N 1
ATOM 674 C CA . GLY A 1 95 ? 8.940 3.225 -9.151 1.00 91.12 95 GLY A CA 1
ATOM 675 C C . GLY A 1 95 ? 8.265 2.397 -8.061 1.00 91.12 95 GLY A C 1
ATOM 676 O O . GLY A 1 95 ? 7.370 1.600 -8.332 1.00 91.12 95 GLY A O 1
ATOM 677 N N . TRP A 1 96 ? 8.688 2.545 -6.811 1.00 92.56 96 TRP A N 1
ATOM 678 C CA . TRP A 1 96 ? 8.124 1.762 -5.716 1.00 92.56 96 TRP A CA 1
ATOM 679 C C . TRP A 1 96 ? 8.038 2.581 -4.434 1.00 92.56 96 TRP A C 1
ATOM 681 O O . TRP A 1 96 ? 8.761 3.560 -4.239 1.00 92.56 96 TRP A O 1
ATOM 691 N N . GLY A 1 97 ? 7.132 2.174 -3.554 1.00 91.31 97 GLY A N 1
ATOM 692 C CA . GLY A 1 97 ? 6.925 2.828 -2.271 1.00 91.31 97 GLY A CA 1
ATOM 693 C C . GLY A 1 97 ? 6.146 1.950 -1.309 1.00 91.31 97 GLY A C 1
ATOM 694 O O . GLY A 1 97 ? 5.633 0.889 -1.671 1.00 91.31 97 GLY A O 1
ATOM 695 N N . ASP A 1 98 ? 6.060 2.398 -0.062 1.00 93.44 98 ASP A N 1
ATOM 696 C CA . ASP A 1 98 ? 5.357 1.677 0.982 1.00 93.44 98 ASP A CA 1
ATOM 697 C C . ASP A 1 98 ? 4.404 2.556 1.786 1.00 93.44 98 ASP A C 1
ATOM 699 O O . ASP A 1 98 ? 4.657 3.723 2.087 1.00 93.44 98 ASP A O 1
ATOM 703 N N . LEU A 1 99 ? 3.291 1.946 2.175 1.00 95.12 99 LEU A N 1
ATOM 704 C CA . LEU A 1 99 ? 2.368 2.482 3.163 1.00 95.12 99 LEU A CA 1
ATOM 705 C C . LEU A 1 99 ? 2.254 1.488 4.314 1.00 95.12 99 LEU A C 1
ATOM 707 O O . LEU A 1 99 ? 2.402 0.284 4.123 1.00 95.12 99 LEU A O 1
ATOM 711 N N . VAL A 1 100 ? 1.946 1.973 5.513 1.00 94.88 100 VAL A N 1
ATOM 712 C CA . VAL A 1 100 ? 1.747 1.110 6.683 1.00 94.88 100 VAL A CA 1
ATOM 713 C C . VAL A 1 100 ? 0.334 1.288 7.219 1.00 94.88 100 VAL A C 1
ATOM 715 O O . VAL A 1 100 ? -0.095 2.396 7.556 1.00 94.88 100 VAL A O 1
ATOM 718 N N . ALA A 1 101 ? -0.392 0.176 7.302 1.00 95.69 101 ALA A N 1
ATOM 719 C CA . ALA A 1 101 ? -1.680 0.080 7.966 1.00 95.69 101 ALA A CA 1
ATOM 720 C C . ALA A 1 101 ? -1.503 -0.490 9.384 1.00 95.69 101 ALA A C 1
ATOM 722 O O . ALA A 1 101 ? -0.659 -1.360 9.591 1.00 95.69 101 ALA A O 1
ATOM 723 N N . PRO A 1 102 ? -2.329 -0.072 10.360 1.00 94.31 102 PRO A N 1
ATOM 724 C CA . PRO A 1 102 ? -2.239 -0.560 11.738 1.00 94.31 102 PRO A CA 1
ATOM 725 C C . PRO A 1 102 ? -2.639 -2.036 11.895 1.00 94.31 102 PRO A C 1
ATOM 727 O O . PRO A 1 102 ? -2.371 -2.635 12.928 1.00 94.31 102 PRO A O 1
ATOM 730 N N . SER A 1 103 ? -3.306 -2.622 10.899 1.00 95.00 103 SER A N 1
ATOM 731 C CA . SER A 1 103 ? -3.681 -4.034 10.885 1.00 95.00 103 SER A CA 1
ATOM 732 C C . SER A 1 103 ? -3.848 -4.540 9.456 1.00 95.00 103 SER A C 1
ATOM 734 O O . SER A 1 103 ? -4.058 -3.753 8.526 1.00 95.00 103 SER A O 1
ATOM 736 N N . TYR A 1 104 ? -3.817 -5.864 9.301 1.00 95.25 104 TYR A N 1
ATOM 737 C CA . TYR A 1 104 ? -4.040 -6.521 8.015 1.00 95.25 104 TYR A CA 1
ATOM 738 C C . TYR A 1 104 ? -5.414 -6.182 7.427 1.00 95.25 104 TYR A C 1
ATOM 740 O O . TYR A 1 104 ? -5.507 -5.809 6.264 1.00 95.25 104 TYR A O 1
ATOM 748 N N . ALA A 1 105 ? -6.472 -6.205 8.243 1.00 95.44 105 ALA A N 1
ATOM 749 C CA . ALA A 1 105 ? -7.829 -5.897 7.786 1.00 95.44 105 ALA A CA 1
ATOM 750 C C . ALA A 1 105 ? -7.956 -4.477 7.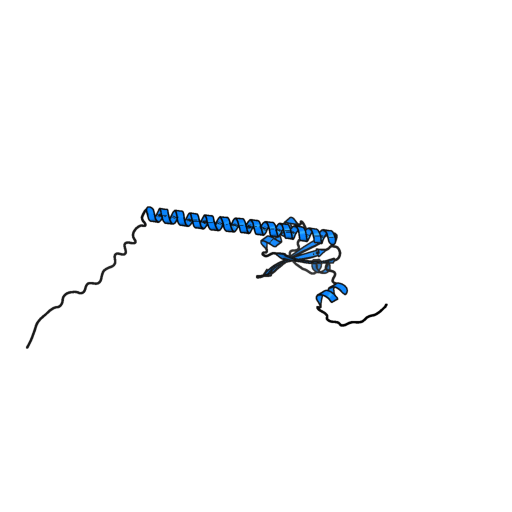199 1.00 95.44 105 ALA A C 1
ATOM 752 O O . ALA A 1 105 ? -8.670 -4.265 6.220 1.00 95.44 105 ALA A O 1
ATOM 753 N N . VAL A 1 106 ? -7.242 -3.496 7.767 1.00 97.44 106 VAL A N 1
ATOM 754 C CA . VAL A 1 106 ? -7.221 -2.129 7.220 1.00 97.44 106 VAL A CA 1
ATOM 755 C C . VAL A 1 106 ? -6.453 -2.077 5.898 1.00 97.44 106 VAL A C 1
ATOM 757 O O . VAL A 1 106 ? -6.888 -1.376 4.986 1.00 97.44 106 VAL A O 1
ATOM 760 N N . ALA A 1 107 ? -5.341 -2.810 5.780 1.00 97.25 107 ALA A N 1
ATOM 761 C CA . ALA A 1 107 ? -4.569 -2.894 4.542 1.00 97.25 107 ALA A CA 1
ATOM 762 C C . ALA A 1 107 ? -5.350 -3.573 3.406 1.00 97.25 107 ALA A C 1
ATOM 764 O O . ALA A 1 107 ? -5.432 -3.014 2.315 1.00 97.25 107 ALA A O 1
ATOM 765 N N . ASP A 1 108 ? -5.969 -4.725 3.674 1.00 97.00 108 ASP A N 1
ATOM 766 C CA . ASP A 1 108 ? -6.807 -5.456 2.714 1.00 97.00 108 ASP A CA 1
ATOM 767 C C . ASP A 1 108 ? -8.002 -4.604 2.260 1.00 97.00 108 ASP A C 1
ATOM 769 O O . ASP A 1 108 ? -8.236 -4.440 1.063 1.00 97.00 108 ASP A O 1
ATOM 773 N N . SER A 1 109 ? -8.697 -3.944 3.195 1.00 98.25 109 SER A N 1
ATOM 774 C CA . SER A 1 109 ? -9.779 -3.007 2.856 1.00 98.25 109 SER A CA 1
ATOM 775 C C . SER A 1 109 ? -9.290 -1.849 1.975 1.00 98.25 109 SER A C 1
ATOM 777 O O . SER A 1 109 ? -9.948 -1.494 0.995 1.00 98.25 109 SER A O 1
ATOM 779 N N . ALA A 1 110 ? -8.117 -1.275 2.269 1.00 98.38 110 ALA A N 1
ATOM 780 C CA . ALA A 1 110 ? -7.532 -0.213 1.452 1.00 98.38 110 ALA A CA 1
ATOM 781 C C . ALA A 1 110 ? -7.186 -0.686 0.031 1.00 98.38 110 ALA A C 1
ATOM 783 O O . ALA A 1 110 ? -7.501 0.020 -0.926 1.00 98.38 110 ALA A O 1
ATOM 784 N N . ALA A 1 111 ? -6.584 -1.870 -0.102 1.00 97.19 111 ALA A N 1
ATOM 785 C CA . ALA A 1 111 ? -6.205 -2.453 -1.387 1.00 97.19 111 ALA A CA 1
ATOM 786 C C . ALA A 1 111 ? -7.429 -2.772 -2.262 1.00 97.19 111 ALA A C 1
ATOM 788 O O . ALA A 1 111 ? -7.469 -2.425 -3.442 1.00 97.19 111 ALA A O 1
ATOM 789 N N . ARG A 1 112 ? -8.489 -3.340 -1.672 1.00 98.00 112 ARG A N 1
ATOM 790 C CA . ARG A 1 112 ? -9.758 -3.569 -2.386 1.00 98.00 112 ARG A CA 1
ATOM 791 C C . ARG A 1 112 ? -10.392 -2.263 -2.857 1.00 98.00 112 ARG A C 1
ATOM 793 O O . ARG A 1 112 ? -10.896 -2.193 -3.972 1.00 98.00 112 ARG A O 1
ATOM 800 N N . LYS A 1 113 ? -10.359 -1.220 -2.021 1.00 98.56 113 LYS A N 1
ATOM 801 C CA . LYS A 1 113 ? -10.902 0.107 -2.359 1.00 98.56 113 LYS A CA 1
ATOM 802 C C . LYS A 1 113 ? -10.106 0.826 -3.446 1.00 98.56 113 LYS A C 1
ATOM 804 O O . LYS A 1 113 ? -10.696 1.628 -4.163 1.00 98.56 113 LYS A O 1
ATOM 809 N N . SER A 1 114 ? -8.794 0.606 -3.542 1.00 97.81 114 SER A N 1
ATOM 810 C CA . SER A 1 114 ? -7.976 1.229 -4.588 1.00 97.81 114 SER A CA 1
ATOM 811 C C . SER A 1 114 ? -8.116 0.537 -5.942 1.00 97.81 114 SER A C 1
ATOM 813 O O . SER A 1 114 ? -7.860 1.177 -6.958 1.00 97.81 114 SER A O 1
ATOM 815 N N . GLY A 1 115 ? -8.523 -0.737 -5.965 1.00 97.62 115 GLY A N 1
ATOM 816 C CA . GLY A 1 115 ? -8.752 -1.489 -7.201 1.00 97.62 115 GLY A CA 1
ATOM 817 C C . GLY A 1 115 ? -7.473 -1.857 -7.957 1.00 97.62 115 GLY A C 1
ATOM 818 O O . GLY A 1 115 ? -7.543 -2.160 -9.144 1.00 97.62 115 GLY A O 1
ATOM 819 N N . ILE A 1 116 ? -6.313 -1.813 -7.295 1.00 96.19 116 ILE A N 1
ATOM 820 C CA . ILE A 1 116 ? -5.048 -2.272 -7.882 1.00 96.19 116 ILE A CA 1
ATOM 821 C C . ILE A 1 116 ? -4.936 -3.796 -7.790 1.00 96.19 116 ILE A C 1
ATOM 823 O O . ILE A 1 116 ? -5.517 -4.417 -6.897 1.00 96.19 116 ILE A O 1
ATOM 827 N N . THR A 1 117 ? -4.143 -4.396 -8.672 1.00 97.00 117 THR A N 1
ATOM 828 C CA . THR A 1 117 ? -3.793 -5.816 -8.563 1.00 97.00 117 THR A CA 1
ATOM 829 C C . THR A 1 117 ? -2.930 -6.042 -7.327 1.00 97.00 117 THR A C 1
ATOM 831 O O . THR A 1 117 ? -1.933 -5.343 -7.131 1.00 97.00 117 THR A O 1
ATOM 834 N N . MET A 1 118 ? -3.302 -7.030 -6.513 1.00 96.38 118 MET A N 1
ATOM 835 C CA . MET A 1 118 ? -2.539 -7.450 -5.341 1.00 96.38 118 MET A CA 1
ATOM 836 C C . MET A 1 118 ? -1.961 -8.843 -5.553 1.00 96.38 118 MET A C 1
ATOM 838 O O . MET A 1 118 ? -2.684 -9.764 -5.925 1.00 96.38 118 MET A O 1
ATOM 842 N N . HIS A 1 119 ? -0.673 -8.985 -5.270 1.00 95.94 119 HIS A N 1
ATOM 843 C CA . HIS A 1 119 ? 0.066 -10.239 -5.332 1.00 95.94 119 HIS A CA 1
ATOM 844 C C . HIS A 1 119 ? 0.100 -10.914 -3.968 1.00 95.94 119 HIS A C 1
ATOM 846 O O . HIS A 1 119 ? 0.307 -10.262 -2.936 1.00 95.94 119 HIS A O 1
ATOM 852 N N . GLU A 1 120 ? -0.065 -12.235 -3.967 1.00 92.06 120 GLU A N 1
ATOM 853 C CA . GLU A 1 120 ? 0.022 -13.056 -2.755 1.00 92.06 120 GLU A CA 1
ATOM 854 C C . GLU A 1 120 ? 1.451 -13.118 -2.205 1.00 92.06 120 GLU A C 1
ATOM 856 O O . GLU A 1 120 ? 1.639 -13.142 -0.990 1.00 92.06 120 GLU A O 1
ATOM 861 N N . SER A 1 121 ? 2.453 -13.064 -3.086 1.00 91.19 121 SER A N 1
ATOM 862 C CA . SER A 1 121 ? 3.879 -13.060 -2.759 1.00 91.19 121 SER A CA 1
ATOM 863 C C . SER A 1 121 ? 4.608 -11.886 -3.402 1.00 91.19 121 SER A C 1
ATOM 865 O O . SER A 1 121 ? 4.248 -11.410 -4.474 1.00 91.19 121 SER A O 1
ATOM 867 N N . PHE A 1 122 ? 5.686 -11.444 -2.755 1.00 88.44 122 PHE A N 1
ATOM 868 C CA . PHE A 1 122 ? 6.692 -10.597 -3.389 1.00 88.44 122 PHE A CA 1
ATOM 869 C C . PHE A 1 122 ? 7.778 -11.481 -4.016 1.00 88.44 122 PHE A C 1
ATOM 871 O O . PHE A 1 122 ? 8.863 -11.645 -3.459 1.00 88.44 122 PHE A O 1
ATOM 878 N N . ASP A 1 123 ? 7.432 -12.145 -5.116 1.00 86.69 123 ASP A N 1
ATOM 879 C CA . ASP A 1 123 ? 8.284 -13.119 -5.811 1.00 86.69 123 ASP A CA 1
ATOM 880 C C . ASP A 1 123 ? 9.134 -12.488 -6.923 1.00 86.69 123 ASP A C 1
ATOM 882 O O . ASP A 1 123 ? 9.136 -11.275 -7.106 1.00 86.69 123 ASP A O 1
ATOM 886 N N . GLY A 1 124 ? 9.897 -13.314 -7.647 1.00 83.25 124 GLY A N 1
ATOM 887 C CA . GLY A 1 124 ? 10.816 -12.860 -8.690 1.00 83.25 124 GLY A CA 1
ATOM 888 C C . GLY A 1 124 ? 10.143 -12.077 -9.818 1.00 83.25 124 GLY A C 1
ATOM 889 O O . GLY A 1 124 ? 10.717 -11.089 -10.266 1.00 83.25 124 GLY A O 1
ATOM 890 N N . ASP A 1 125 ? 8.931 -12.451 -10.232 1.00 87.31 125 ASP A N 1
ATOM 891 C CA . ASP A 1 125 ? 8.232 -11.783 -11.335 1.00 87.31 125 ASP A CA 1
ATOM 892 C C . ASP A 1 125 ? 7.695 -10.418 -10.900 1.00 87.31 125 ASP A C 1
ATOM 894 O O . ASP A 1 125 ? 7.826 -9.427 -11.629 1.00 87.31 125 ASP A O 1
ATOM 898 N N . PHE A 1 126 ? 7.130 -10.333 -9.691 1.00 90.50 126 PHE A N 1
ATOM 899 C CA . PHE A 1 126 ? 6.685 -9.051 -9.152 1.00 90.50 126 PHE A CA 1
ATOM 900 C C . PHE A 1 126 ? 7.869 -8.152 -8.760 1.00 90.50 126 PHE A C 1
ATOM 902 O O . PHE A 1 126 ? 7.889 -6.966 -9.095 1.00 90.50 126 PHE A O 1
ATOM 909 N N . ALA A 1 127 ? 8.901 -8.714 -8.127 1.00 88.00 127 ALA A N 1
ATOM 910 C CA . ALA A 1 127 ? 10.106 -7.992 -7.726 1.00 88.00 127 ALA A CA 1
ATOM 911 C C . ALA A 1 127 ? 10.918 -7.487 -8.926 1.00 88.00 127 ALA A C 1
ATOM 913 O O . ALA A 1 127 ? 11.493 -6.403 -8.847 1.00 88.00 127 ALA A O 1
ATOM 914 N N . ALA A 1 128 ? 10.933 -8.213 -10.049 1.00 89.50 128 ALA A N 1
ATOM 915 C CA . ALA A 1 128 ? 11.634 -7.796 -11.265 1.00 89.50 128 ALA A CA 1
ATOM 916 C C . ALA A 1 128 ? 11.070 -6.506 -11.887 1.00 89.50 128 ALA A C 1
ATOM 918 O O . ALA A 1 128 ? 11.766 -5.848 -12.662 1.00 89.50 128 ALA A O 1
ATOM 919 N N . LYS A 1 129 ? 9.833 -6.113 -11.545 1.00 88.94 129 LYS A N 1
ATOM 920 C CA . LYS A 1 129 ? 9.249 -4.832 -11.978 1.00 88.94 129 LYS A CA 1
ATOM 921 C C . LYS A 1 129 ? 9.881 -3.636 -11.268 1.00 88.94 129 LYS A C 1
ATOM 923 O O . LYS A 1 129 ? 9.858 -2.534 -11.809 1.00 88.94 129 LYS A O 1
ATOM 928 N N . VAL A 1 130 ? 10.453 -3.834 -10.078 1.00 91.06 130 VAL A N 1
ATOM 929 C CA . VAL A 1 130 ? 11.086 -2.761 -9.309 1.00 91.06 130 VAL A CA 1
ATOM 930 C C . VAL A 1 130 ? 12.350 -2.288 -10.015 1.00 91.06 130 VAL A C 1
ATOM 932 O O . VAL A 1 130 ? 13.301 -3.044 -10.217 1.00 91.06 130 VAL A O 1
ATOM 935 N N . ARG A 1 131 ? 12.402 -0.992 -10.318 1.00 87.94 131 ARG A N 1
ATOM 936 C CA . ARG A 1 131 ? 13.612 -0.330 -10.798 1.00 87.94 131 ARG A CA 1
ATOM 937 C C . ARG A 1 131 ? 14.250 0.427 -9.646 1.00 87.94 131 ARG A C 1
ATOM 939 O O . ARG A 1 131 ? 13.756 1.454 -9.197 1.00 87.94 131 ARG A O 1
ATOM 946 N N . THR A 1 132 ? 15.373 -0.096 -9.169 1.00 78.62 132 THR A N 1
ATOM 947 C CA . THR A 1 132 ? 16.262 0.615 -8.246 1.00 78.62 132 THR A CA 1
ATOM 948 C C . THR A 1 132 ? 17.516 1.007 -9.012 1.00 78.62 132 THR A C 1
ATOM 950 O O . THR A 1 132 ? 18.415 0.198 -9.222 1.00 78.62 132 THR A O 1
ATOM 953 N N . GLY A 1 133 ? 17.534 2.235 -9.524 1.00 70.62 133 GLY A N 1
ATOM 954 C CA . GLY A 1 133 ? 18.677 2.771 -10.242 1.00 70.62 133 GLY A CA 1
ATOM 955 C C . GLY A 1 133 ? 19.761 3.294 -9.295 1.00 70.62 133 GLY A C 1
ATOM 956 O O . GLY A 1 133 ? 19.601 3.295 -8.070 1.00 70.62 133 GLY A O 1
ATOM 957 N N . PRO A 1 134 ? 20.878 3.787 -9.858 1.00 72.19 134 PRO A N 1
ATOM 958 C CA . PRO A 1 134 ? 21.953 4.398 -9.080 1.00 72.19 134 PRO A CA 1
ATOM 959 C C . PRO A 1 134 ? 21.462 5.544 -8.185 1.00 72.19 134 PRO A C 1
ATOM 961 O O . PRO A 1 134 ? 21.925 5.678 -7.055 1.00 72.19 134 PRO A O 1
ATOM 964 N N . TYR A 1 135 ? 20.491 6.335 -8.662 1.00 62.53 135 TYR A N 1
ATOM 965 C CA . TYR A 1 135 ? 19.904 7.445 -7.908 1.00 62.53 135 TYR A CA 1
ATOM 966 C C .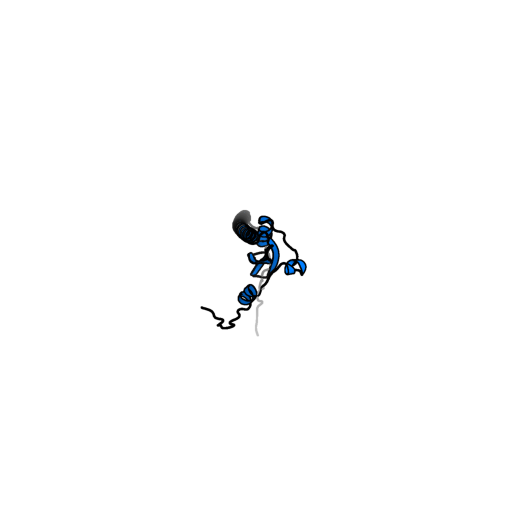 TYR A 1 135 ? 19.153 6.961 -6.657 1.00 62.53 135 TYR A C 1
ATOM 968 O O . TYR A 1 135 ? 19.364 7.476 -5.555 1.00 62.53 135 TYR A O 1
ATOM 976 N N . GLU A 1 136 ? 18.322 5.930 -6.803 1.00 70.62 136 GLU A N 1
ATOM 977 C CA . GLU A 1 136 ? 17.562 5.325 -5.711 1.00 70.62 136 GLU A CA 1
ATOM 978 C C . GLU A 1 136 ? 18.499 4.624 -4.718 1.00 70.62 136 GLU A C 1
ATOM 980 O O . GLU A 1 136 ? 18.346 4.784 -3.507 1.00 70.62 136 GLU A O 1
ATOM 985 N N . TRP A 1 137 ? 19.537 3.938 -5.205 1.00 68.88 137 TRP A N 1
ATOM 986 C CA . TRP A 1 137 ? 20.563 3.324 -4.356 1.00 68.88 137 TRP A CA 1
ATOM 987 C C . TRP A 1 137 ? 21.334 4.341 -3.516 1.00 68.88 137 TRP A C 1
ATOM 989 O O . TRP A 1 137 ? 21.523 4.116 -2.319 1.00 68.88 137 TRP A O 1
ATOM 999 N N . SER A 1 138 ? 21.725 5.485 -4.086 1.00 60.19 138 SER A N 1
ATOM 1000 C CA . SER A 1 138 ? 22.386 6.553 -3.322 1.00 60.19 138 SER A CA 1
ATOM 1001 C C . SER A 1 138 ? 21.508 7.092 -2.188 1.00 60.19 138 SER A C 1
ATOM 1003 O O . SER A 1 138 ? 22.024 7.467 -1.136 1.00 60.19 138 SER A O 1
ATOM 1005 N N . ARG A 1 139 ? 20.181 7.093 -2.362 1.00 61.22 139 ARG A N 1
ATOM 1006 C CA . ARG A 1 139 ? 19.220 7.544 -1.341 1.00 61.22 139 ARG A CA 1
ATOM 1007 C C . ARG A 1 139 ? 18.967 6.493 -0.256 1.00 61.22 139 ARG A C 1
ATOM 1009 O O . ARG A 1 139 ? 18.655 6.864 0.873 1.00 61.22 139 ARG A O 1
ATOM 1016 N N . MET A 1 140 ? 19.101 5.208 -0.587 1.00 63.72 140 MET A N 1
ATOM 1017 C CA . MET A 1 140 ? 18.825 4.082 0.316 1.00 63.72 140 MET A CA 1
ATOM 1018 C C . MET A 1 140 ? 20.036 3.615 1.119 1.00 63.72 140 MET A C 1
ATOM 1020 O O . MET A 1 140 ? 19.881 3.205 2.266 1.00 63.72 140 MET A O 1
ATOM 1024 N N . ALA A 1 141 ? 21.239 3.676 0.546 1.00 63.16 141 ALA A N 1
ATOM 1025 C CA . ALA A 1 141 ? 22.448 3.160 1.183 1.00 63.16 141 ALA A CA 1
ATOM 1026 C C . ALA A 1 141 ? 22.942 4.017 2.366 1.00 63.16 141 ALA A C 1
ATOM 1028 O O . ALA A 1 141 ? 23.974 3.696 2.951 1.00 63.16 141 ALA A O 1
ATOM 1029 N N . GLY A 1 142 ? 22.256 5.122 2.706 1.00 51.12 142 GLY A N 1
ATOM 1030 C CA . GLY A 1 142 ? 22.713 6.072 3.732 1.00 51.12 142 GLY A CA 1
ATOM 1031 C C . GLY A 1 142 ? 24.150 6.540 3.485 1.00 51.12 142 GLY A C 1
ATOM 1032 O O . GLY A 1 142 ? 24.885 6.840 4.422 1.00 51.12 142 GLY A O 1
ATOM 1033 N N . ILE A 1 143 ? 24.583 6.498 2.224 1.00 46.38 143 ILE A N 1
ATOM 1034 C CA . ILE A 1 143 ? 25.988 6.517 1.874 1.00 46.38 143 ILE A CA 1
ATOM 1035 C C . ILE A 1 143 ? 26.465 7.962 2.022 1.00 46.38 143 ILE A C 1
ATOM 1037 O O . ILE A 1 143 ? 26.172 8.845 1.220 1.00 46.38 143 ILE A O 1
ATOM 1041 N N . GLN A 1 144 ? 27.218 8.216 3.087 1.00 56.81 144 GLN A N 1
ATOM 1042 C CA . GLN A 1 144 ? 28.049 9.405 3.218 1.00 56.81 144 GLN A CA 1
ATOM 1043 C C . GLN A 1 144 ? 29.291 9.232 2.322 1.00 56.81 144 GLN A C 1
ATOM 1045 O O . GLN A 1 144 ? 30.423 9.361 2.780 1.00 56.81 144 GLN A O 1
ATOM 1050 N N . LEU A 1 145 ? 29.096 8.868 1.046 1.00 49.66 145 LEU A N 1
ATOM 1051 C CA . LEU A 1 145 ? 30.148 8.995 0.041 1.00 49.66 145 LEU A CA 1
ATOM 1052 C C . LEU A 1 145 ? 30.274 10.492 -0.226 1.00 49.66 145 LEU A C 1
ATOM 1054 O O . LEU A 1 145 ? 29.436 11.098 -0.891 1.00 49.66 145 LEU A O 1
ATOM 1058 N N . GLY A 1 146 ? 31.276 11.082 0.426 1.00 40.84 146 GLY A N 1
ATOM 1059 C CA . GLY A 1 146 ? 31.629 12.490 0.332 1.00 40.84 146 GLY A CA 1
ATOM 1060 C C . GLY A 1 146 ? 31.834 12.960 -1.109 1.00 40.84 146 GLY A C 1
ATOM 1061 O O . GLY A 1 146 ? 32.101 12.168 -2.010 1.00 40.84 146 GLY A O 1
ATOM 1062 N N . GLY A 1 147 ? 31.679 14.271 -1.312 1.00 45.94 147 GLY A N 1
ATOM 1063 C CA . GLY A 1 147 ? 31.891 14.933 -2.605 1.00 45.94 147 GLY A CA 1
ATOM 1064 C C . GLY A 1 147 ? 33.354 14.925 -3.076 1.00 45.94 147 GLY A C 1
ATOM 1065 O O . GLY A 1 147 ? 34.160 14.168 -2.546 1.00 45.94 147 GLY A O 1
ATOM 1066 N N . PRO A 1 148 ? 33.762 15.816 -3.999 1.00 57.91 148 PRO A N 1
ATOM 1067 C CA . PRO A 1 148 ? 33.000 16.582 -4.983 1.00 57.91 148 PRO A CA 1
ATOM 1068 C C . PRO A 1 148 ? 33.145 15.975 -6.398 1.00 57.91 148 PRO A C 1
ATOM 1070 O O . PRO A 1 148 ? 34.126 15.304 -6.707 1.00 57.91 148 PRO A O 1
ATOM 1073 N N . SER A 1 149 ? 32.219 16.273 -7.308 1.00 44.25 149 SER A N 1
ATOM 1074 C CA . SER A 1 149 ? 32.460 16.153 -8.757 1.00 44.25 149 SER A CA 1
ATOM 1075 C C . SER A 1 149 ? 31.924 17.411 -9.437 1.00 44.25 149 SER A C 1
ATOM 1077 O O . SER A 1 149 ? 30.738 17.719 -9.372 1.00 44.25 149 SER A O 1
ATOM 1079 N N . GLY A 1 150 ? 32.847 18.215 -9.965 1.00 46.50 150 GLY A N 1
ATOM 1080 C CA . GLY A 1 150 ? 32.589 19.572 -10.434 1.00 46.50 150 GLY A CA 1
ATOM 1081 C C . GLY A 1 150 ? 31.852 19.666 -11.770 1.00 46.50 150 GLY A C 1
ATOM 1082 O O . GLY A 1 150 ? 31.885 18.746 -12.580 1.00 46.50 150 GLY A O 1
ATOM 1083 N N . ASN A 1 151 ? 31.220 20.821 -12.003 1.00 39.69 151 ASN A N 1
ATOM 1084 C CA . ASN A 1 151 ? 31.628 21.804 -13.020 1.00 39.69 151 ASN A CA 1
ATOM 1085 C C . ASN A 1 151 ? 30.569 22.924 -13.134 1.00 39.69 151 ASN A C 1
ATOM 1087 O O . ASN A 1 151 ? 29.612 22.794 -13.902 1.00 39.69 151 ASN A O 1
ATOM 1091 N N . ARG A 1 152 ? 30.742 24.011 -12.373 1.00 37.72 152 ARG A N 1
ATOM 1092 C CA . ARG A 1 152 ? 30.689 25.412 -12.833 1.00 37.72 152 ARG A CA 1
ATOM 1093 C C . ARG A 1 152 ? 30.920 26.374 -11.675 1.00 37.72 152 ARG A C 1
ATOM 1095 O O . ARG A 1 152 ? 30.469 26.047 -10.557 1.00 37.72 152 ARG A O 1
#

Foldseek 3Di:
DDDDDDDDDDDDDDDDPPVDDQDPVNVVVVVVVVVVVVVVVVVVVVVVVVVLLVLLQVLLVVLLVVQVVQVGKEWEWDQPDQQAIKIWIAGQNQDIDIDGDRYPVSVVSSCVSNPHHYDHDPDPVVVVSHDCDPVNCVVPVVDPPDDDDDDD

Organism: NCBI:txid284028